Protein AF-A0AAE6QHZ8-F1 (afdb_monomer)

Sequence (66 aa):
MTCRELIETLLSRQIVSSQLSAYSTAIYYQLWREGCVFDSSDRSVQTHRARLRKLGFDIVKPYVAE

Solvent-accessible surface area (backbone atoms only — not comparable to full-atom values): 3894 Å² total; per-residue (Å²): 137,53,60,68,59,46,28,53,48,31,49,75,68,62,68,37,95,45,72,67,59,23,50,56,42,29,50,56,53,50,44,21,72,74,63,49,83,53,60,75,83,40,66,67,50,45,53,41,32,59,54,36,45,77,75,73,42,60,56,71,50,83,69,74,87,126

Foldseek 3Di:
DALVVQLVVCVVVVLDDDSVVSNLLSVLVVCLQVFDADDPVDPSLVSSQVSVVVVVDHSNDRDDDD

pLDDT: mean 94.78, std 6.69, range [56.69, 98.19]

Organism: NCBI:txid235275

Radius of gyration: 10.94 Å; Cα contacts (8 Å, |Δi|>4): 63; chains: 1; bounding box: 25×20×30 Å

Mean predicted aligned error: 2.67 Å

InterPro domains:
  IPR022688 Replication-associated protein G2P, C-terminal [PF05155] (10-62)

Secondary structure (DSSP, 8-state):
--HHHHHHHHHHTTS-SSHHHHHHHHHHHHHHHTTPPPPTT-HHHHHHHHHHHTTT--TTSPP---

Structure (mmCIF, N/CA/C/O backbone):
data_AF-A0AAE6QHZ8-F1
#
_entry.id   AF-A0AAE6QHZ8-F1
#
loop_
_atom_site.group_PDB
_atom_site.id
_atom_site.type_symbol
_atom_site.label_atom_id
_atom_site.label_alt_id
_atom_site.label_comp_id
_atom_site.label_asym_id
_atom_site.lab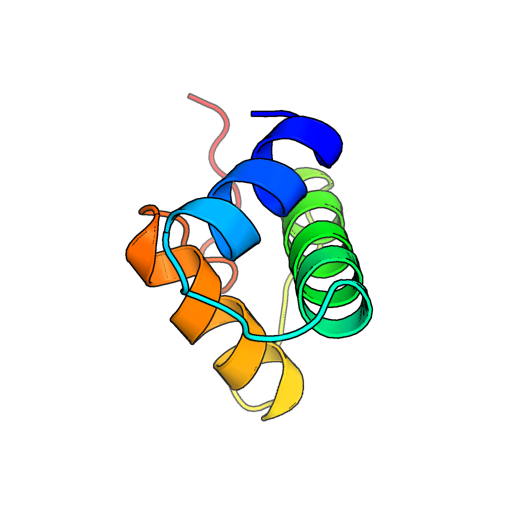el_entity_id
_atom_site.label_seq_id
_atom_site.pdbx_PDB_ins_code
_atom_site.Cartn_x
_atom_site.Cartn_y
_atom_site.Cartn_z
_atom_site.occupancy
_atom_site.B_iso_or_equiv
_atom_site.auth_seq_id
_atom_site.auth_comp_id
_atom_site.auth_asym_id
_atom_site.auth_atom_id
_atom_site.pdbx_PDB_model_num
ATOM 1 N N . MET A 1 1 ? -8.790 7.489 -8.346 1.00 86.19 1 MET A N 1
ATOM 2 C CA . MET A 1 1 ? -8.804 7.535 -6.869 1.00 86.19 1 MET A CA 1
ATOM 3 C C . MET A 1 1 ? -7.623 8.353 -6.367 1.00 86.19 1 MET A C 1
ATOM 5 O O . MET A 1 1 ? -6.492 8.079 -6.766 1.00 86.19 1 MET A O 1
ATOM 9 N N . THR A 1 2 ? -7.897 9.370 -5.556 1.00 94.19 2 THR A N 1
ATOM 10 C CA . THR A 1 2 ? -6.922 10.266 -4.912 1.00 94.19 2 THR A CA 1
ATOM 11 C C . THR A 1 2 ? -6.333 9.641 -3.639 1.00 94.19 2 THR A C 1
ATOM 13 O O . THR A 1 2 ? -6.885 8.684 -3.094 1.00 94.19 2 THR A O 1
ATOM 16 N N . CYS A 1 3 ? -5.224 10.187 -3.122 1.00 94.69 3 CYS A N 1
ATOM 17 C CA . CYS A 1 3 ? -4.615 9.701 -1.875 1.00 94.69 3 CYS A CA 1
ATOM 18 C C . CYS A 1 3 ? -5.561 9.807 -0.674 1.00 94.69 3 CYS A C 1
ATOM 20 O O . CYS A 1 3 ? -5.584 8.912 0.166 1.00 94.69 3 CYS A O 1
ATOM 22 N N . ARG A 1 4 ? -6.357 10.881 -0.602 1.00 96.56 4 ARG A N 1
ATOM 23 C CA . ARG A 1 4 ? -7.329 11.077 0.478 1.00 96.56 4 ARG A CA 1
ATOM 24 C C . ARG A 1 4 ? -8.396 9.982 0.469 1.00 96.56 4 ARG A C 1
ATOM 26 O O . ARG A 1 4 ? -8.590 9.322 1.484 1.00 96.56 4 ARG A O 1
ATOM 33 N N . GLU A 1 5 ? -9.003 9.736 -0.691 1.00 97.19 5 GLU A N 1
ATOM 34 C CA . GLU A 1 5 ? -10.007 8.677 -0.866 1.00 97.19 5 GLU A CA 1
ATOM 35 C C . GLU A 1 5 ? -9.424 7.289 -0.565 1.00 97.19 5 GLU A C 1
ATOM 37 O O . GLU A 1 5 ? -10.091 6.454 0.044 1.00 97.19 5 GLU A O 1
ATOM 42 N N . LEU A 1 6 ? -8.163 7.037 -0.944 1.00 97.69 6 LEU A N 1
ATOM 43 C CA . LEU A 1 6 ? -7.474 5.786 -0.623 1.00 97.69 6 LEU A CA 1
ATOM 44 C C . LEU A 1 6 ? -7.328 5.590 0.886 1.00 97.69 6 LEU A C 1
ATOM 46 O O . LEU A 1 6 ? -7.629 4.512 1.389 1.00 97.69 6 LEU A O 1
ATOM 50 N N . ILE A 1 7 ? -6.872 6.614 1.607 1.00 98.12 7 ILE A N 1
ATOM 51 C CA . ILE A 1 7 ? -6.691 6.559 3.064 1.00 98.12 7 ILE A CA 1
ATOM 52 C C . ILE A 1 7 ? -8.026 6.256 3.749 1.00 98.12 7 ILE A C 1
ATOM 54 O O . ILE A 1 7 ? -8.108 5.322 4.547 1.00 98.12 7 ILE A O 1
ATOM 58 N N . GLU A 1 8 ? -9.078 6.994 3.388 1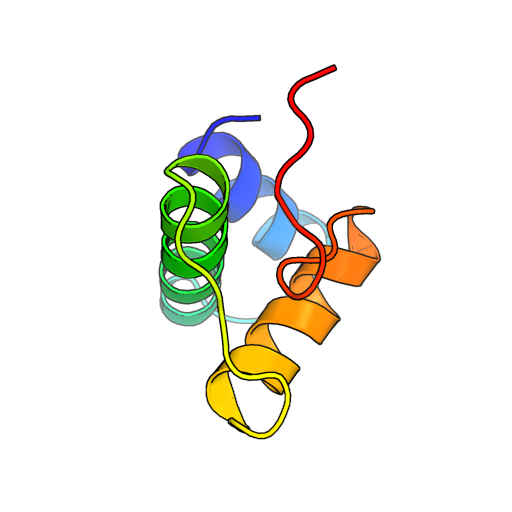.00 98.00 8 GLU A N 1
ATOM 59 C CA . GLU A 1 8 ? -10.433 6.801 3.916 1.00 98.00 8 GLU A CA 1
ATO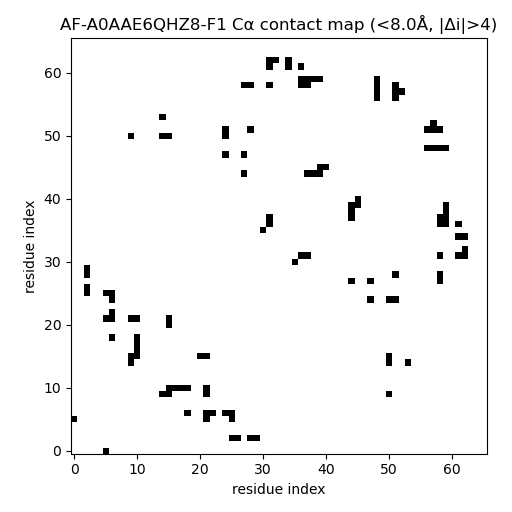M 60 C C . GLU A 1 8 ? -10.963 5.393 3.592 1.00 98.00 8 GLU A C 1
ATOM 62 O O . GLU A 1 8 ? -11.525 4.715 4.456 1.00 98.00 8 GLU A O 1
ATOM 67 N N . TH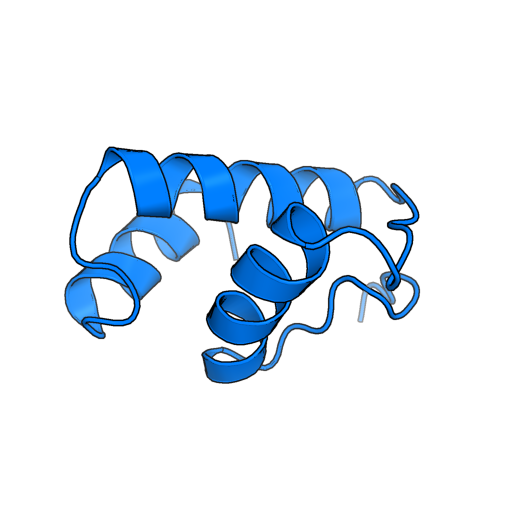R A 1 9 ? -10.707 4.889 2.382 1.00 98.06 9 THR A N 1
ATOM 68 C CA . THR A 1 9 ? -11.088 3.531 1.963 1.00 98.06 9 THR A CA 1
ATOM 69 C C . THR A 1 9 ? -10.335 2.449 2.743 1.00 98.06 9 THR A C 1
ATOM 71 O O . THR A 1 9 ? -10.935 1.461 3.166 1.00 98.06 9 THR A O 1
ATOM 74 N N . LEU A 1 10 ? -9.027 2.614 2.961 1.00 98.00 10 LEU A N 1
ATOM 75 C CA . LEU A 1 10 ? -8.206 1.645 3.695 1.00 98.00 10 LEU A CA 1
ATOM 76 C C . LEU A 1 10 ? -8.662 1.501 5.151 1.00 98.00 10 LEU A C 1
ATOM 78 O O . LEU A 1 10 ? -8.652 0.389 5.683 1.00 98.00 10 LEU A O 1
ATOM 82 N N . LEU A 1 11 ? -9.063 2.608 5.777 1.00 98.19 11 LEU A N 1
ATOM 83 C CA . LEU A 1 11 ? -9.536 2.639 7.160 1.00 98.19 11 LEU A CA 1
ATOM 84 C C . LEU A 1 11 ? -10.980 2.142 7.276 1.00 98.19 11 LEU A C 1
ATOM 86 O O . LEU A 1 11 ? -11.254 1.260 8.086 1.00 98.19 11 LEU A O 1
ATOM 90 N N . SER A 1 12 ? -11.892 2.645 6.436 1.00 97.81 12 SER A N 1
ATOM 91 C CA . SER A 1 12 ? -13.312 2.252 6.466 1.00 97.81 12 SER A CA 1
ATOM 92 C C . SER A 1 12 ? -13.522 0.766 6.173 1.00 97.81 12 SER A C 1
ATOM 94 O O . SER A 1 12 ? -14.361 0.130 6.805 1.00 97.81 12 SER A O 1
ATOM 96 N N . ARG A 1 13 ? -12.722 0.179 5.273 1.00 97.69 13 ARG A N 1
ATOM 97 C CA . ARG A 1 13 ? -12.750 -1.263 4.973 1.00 97.69 13 ARG A CA 1
ATOM 98 C C . ARG A 1 13 ? -11.904 -2.112 5.926 1.00 97.69 13 ARG A C 1
ATOM 100 O O . ARG A 1 13 ? -11.712 -3.295 5.656 1.00 97.69 13 ARG A O 1
ATOM 107 N N . GLN A 1 14 ? -11.352 -1.522 6.990 1.00 97.31 14 GLN A N 1
ATOM 108 C CA . GLN A 1 14 ? -10.481 -2.190 7.968 1.00 97.31 14 GLN A CA 1
ATOM 109 C C . GLN A 1 14 ? -9.314 -2.967 7.323 1.00 97.31 14 GLN A C 1
ATOM 111 O O . GLN A 1 14 ? -8.874 -4.009 7.807 1.00 97.31 14 GLN A O 1
ATOM 116 N N . ILE 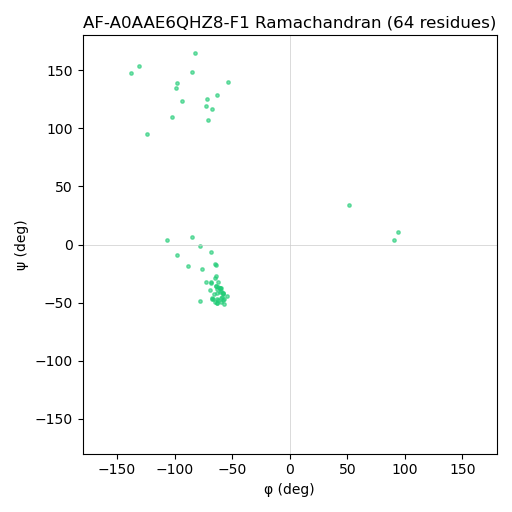A 1 15 ? -8.784 -2.460 6.203 1.00 97.38 15 ILE A N 1
ATOM 117 C CA . ILE A 1 15 ? -7.609 -3.041 5.535 1.00 97.38 15 ILE A CA 1
ATOM 118 C C . ILE A 1 15 ? -6.341 -2.748 6.343 1.00 97.38 15 ILE A C 1
ATOM 120 O O . ILE A 1 15 ? -5.410 -3.559 6.354 1.00 97.38 15 ILE A O 1
ATOM 124 N N . VAL A 1 16 ? -6.314 -1.599 7.018 1.00 97.50 16 VAL A N 1
ATOM 125 C CA . VAL A 1 16 ? -5.277 -1.183 7.967 1.00 97.50 16 VAL A CA 1
ATOM 126 C C . VAL A 1 16 ? -5.924 -0.692 9.259 1.00 97.50 16 VAL A C 1
ATOM 128 O O . VAL A 1 16 ? -7.054 -0.214 9.248 1.00 97.50 16 VAL A O 1
ATOM 131 N N . SER A 1 17 ? -5.195 -0.792 10.369 1.00 94.88 17 SER A N 1
ATOM 132 C CA . SER A 1 17 ? -5.688 -0.438 11.707 1.00 94.88 17 SER A CA 1
ATOM 133 C C . SER A 1 17 ? -5.283 0.959 12.181 1.00 94.88 17 SER A C 1
ATOM 135 O O . SER A 1 17 ? -5.755 1.405 13.222 1.00 94.88 17 SER A O 1
ATOM 137 N N . SER A 1 18 ? -4.397 1.653 11.460 1.00 97.12 18 SER A N 1
ATOM 138 C CA . SER A 1 18 ? -3.888 2.963 11.871 1.00 97.12 18 SER A CA 1
ATOM 139 C C . SER A 1 18 ? -3.795 3.952 10.720 1.00 97.12 18 SER A C 1
ATOM 141 O O . SER A 1 18 ? -3.467 3.593 9.584 1.00 97.12 18 SER A O 1
ATOM 143 N N . GLN A 1 19 ? -4.015 5.225 11.057 1.00 97.12 19 GLN A N 1
ATOM 144 C CA . GLN A 1 19 ? -3.897 6.354 10.137 1.00 97.12 19 GLN A CA 1
ATOM 145 C C . GLN A 1 19 ? -2.518 6.377 9.463 1.00 97.12 19 GLN A C 1
ATOM 147 O O . GLN A 1 19 ? -2.423 6.512 8.247 1.00 97.12 19 GLN A O 1
ATOM 152 N N . LEU A 1 20 ? -1.448 6.166 10.238 1.00 97.38 20 LEU A N 1
ATOM 153 C CA . LEU A 1 20 ? -0.078 6.136 9.726 1.00 97.38 20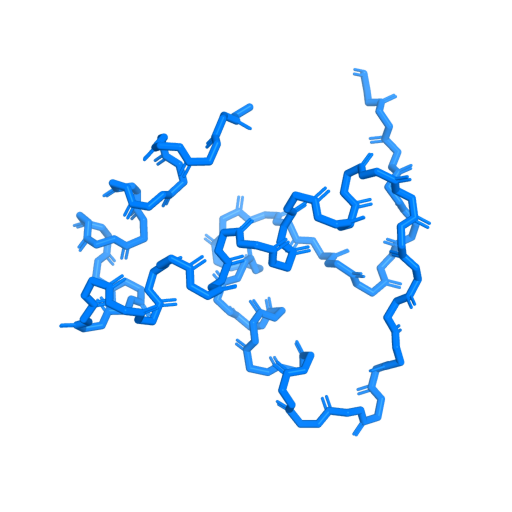 LEU A CA 1
ATOM 154 C C . LEU A 1 20 ? 0.109 5.044 8.662 1.00 97.38 20 LEU A C 1
ATOM 156 O O . LEU A 1 20 ? 0.640 5.314 7.589 1.00 97.38 20 LEU A O 1
ATOM 160 N N . SER A 1 21 ? -0.394 3.830 8.914 1.00 97.62 21 SER A N 1
ATOM 161 C CA . SER A 1 21 ? -0.317 2.736 7.936 1.00 97.62 21 SER A CA 1
ATOM 162 C C . SER A 1 21 ? -1.105 3.032 6.660 1.00 97.62 21 SER A C 1
ATOM 164 O O . SER A 1 21 ? -0.676 2.628 5.573 1.00 97.62 21 SER A O 1
ATOM 166 N N . ALA A 1 22 ? -2.243 3.723 6.780 1.00 98.12 22 ALA A N 1
ATOM 167 C CA . ALA A 1 22 ? -3.034 4.170 5.639 1.00 98.12 22 ALA A CA 1
ATOM 168 C C . ALA A 1 22 ? -2.261 5.198 4.802 1.00 98.12 22 ALA A C 1
ATOM 170 O O . ALA A 1 22 ? -2.106 4.996 3.598 1.00 98.12 22 ALA A O 1
ATOM 171 N N . TYR A 1 23 ? -1.696 6.230 5.441 1.00 98.06 23 TYR A N 1
ATOM 172 C CA . TYR A 1 23 ? -0.869 7.240 4.774 1.00 98.06 23 TYR A CA 1
ATOM 173 C C . TYR A 1 23 ? 0.326 6.618 4.057 1.00 98.06 23 TYR A C 1
ATOM 175 O O . TYR A 1 23 ? 0.490 6.846 2.862 1.00 98.06 23 TYR A O 1
ATOM 183 N N . SER A 1 24 ? 1.120 5.779 4.731 1.00 98.06 24 SER A N 1
ATOM 184 C CA . SER A 1 24 ? 2.269 5.127 4.092 1.00 98.06 24 SER A CA 1
ATOM 185 C C . SER A 1 24 ? 1.841 4.299 2.880 1.00 98.06 24 SER A C 1
ATOM 187 O O . SER A 1 24 ? 2.455 4.391 1.826 1.00 98.06 24 SER A O 1
ATOM 189 N N . THR A 1 25 ? 0.741 3.547 2.979 1.00 98.06 25 THR A N 1
ATOM 190 C CA . THR A 1 25 ? 0.224 2.767 1.840 1.00 98.06 25 THR A CA 1
ATOM 191 C C . THR A 1 25 ? -0.229 3.670 0.686 1.00 98.06 25 THR A C 1
ATOM 193 O O . THR A 1 25 ? -0.012 3.327 -0.476 1.00 98.06 25 THR A O 1
ATOM 196 N N . ALA A 1 26 ? -0.803 4.838 0.985 1.00 98.06 26 ALA A N 1
ATOM 197 C CA . ALA A 1 26 ? -1.198 5.809 -0.028 1.00 98.06 26 ALA A CA 1
ATOM 198 C C . ALA A 1 26 ? -0.007 6.463 -0.742 1.00 98.06 26 ALA A C 1
ATOM 200 O O . ALA A 1 26 ? -0.098 6.710 -1.942 1.00 98.06 26 ALA A O 1
ATOM 201 N N . ILE A 1 27 ? 1.123 6.667 -0.056 1.00 97.56 27 ILE A N 1
ATOM 202 C CA . ILE A 1 27 ? 2.363 7.138 -0.692 1.00 97.56 27 ILE A CA 1
ATOM 203 C C . ILE A 1 27 ? 2.872 6.124 -1.720 1.00 97.56 27 ILE A C 1
ATOM 205 O O . ILE A 1 27 ? 3.152 6.506 -2.851 1.00 97.56 27 ILE A O 1
ATOM 209 N N . TYR A 1 28 ? 2.923 4.831 -1.381 1.00 97.62 28 TYR A N 1
ATOM 210 C CA . TYR A 1 28 ? 3.333 3.791 -2.339 1.00 97.62 28 TYR A CA 1
ATOM 211 C C . TYR A 1 28 ? 2.413 3.742 -3.563 1.00 97.62 28 TYR A C 1
ATOM 213 O O . TYR A 1 28 ? 2.883 3.604 -4.688 1.00 97.62 28 TYR A O 1
ATOM 221 N N . TYR A 1 29 ? 1.103 3.896 -3.357 1.00 97.50 29 TYR A N 1
ATOM 222 C CA . TYR A 1 29 ? 0.145 3.991 -4.456 1.00 97.50 29 TYR A CA 1
ATOM 223 C C . TYR A 1 29 ? 0.383 5.226 -5.336 1.00 97.50 29 TYR A C 1
ATOM 225 O O . TYR A 1 29 ? 0.322 5.120 -6.556 1.00 97.50 29 TYR A O 1
ATOM 233 N N . GLN A 1 30 ? 0.680 6.385 -4.746 1.00 96.69 30 GLN A N 1
ATOM 234 C CA . GLN A 1 30 ? 0.952 7.604 -5.507 1.00 96.69 30 GLN A CA 1
ATOM 235 C C . GLN A 1 30 ? 2.253 7.502 -6.311 1.00 96.69 30 GLN A C 1
ATOM 237 O O . GLN A 1 30 ? 2.242 7.776 -7.505 1.00 96.69 30 GLN A O 1
ATOM 242 N N . LEU A 1 31 ? 3.333 7.022 -5.692 1.00 95.69 31 LEU A N 1
ATOM 243 C CA . LEU A 1 31 ? 4.606 6.774 -6.372 1.00 95.69 31 LEU A CA 1
ATOM 244 C C . LEU A 1 31 ? 4.437 5.789 -7.534 1.00 95.69 31 LEU A C 1
ATOM 246 O O . LEU A 1 31 ? 4.971 6.008 -8.617 1.00 95.69 31 LEU A O 1
ATOM 250 N N . TRP A 1 32 ? 3.650 4.727 -7.339 1.00 96.12 32 TRP A N 1
ATOM 251 C CA . TRP A 1 32 ? 3.317 3.788 -8.409 1.00 96.12 32 TRP A CA 1
ATOM 252 C C . TRP A 1 32 ? 2.620 4.481 -9.589 1.00 96.12 32 TRP A C 1
ATOM 254 O O . TRP A 1 32 ? 2.997 4.267 -10.739 1.00 96.12 32 TRP A O 1
ATOM 264 N N . ARG A 1 33 ? 1.645 5.358 -9.313 1.00 94.62 33 ARG A N 1
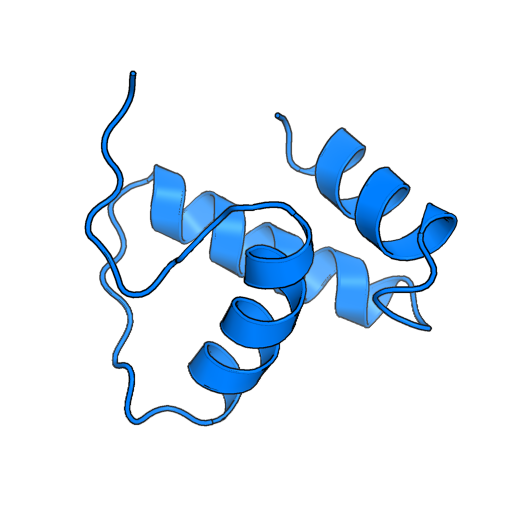ATOM 265 C CA . ARG A 1 33 ? 0.945 6.148 -10.343 1.00 94.62 33 ARG A CA 1
ATOM 266 C C . ARG A 1 33 ? 1.848 7.141 -11.068 1.00 94.62 33 ARG A C 1
ATOM 268 O O . ARG A 1 33 ? 1.583 7.457 -12.222 1.00 94.62 33 ARG A O 1
ATOM 275 N N . GLU A 1 34 ? 2.893 7.621 -10.405 1.00 94.12 34 GLU A N 1
ATOM 276 C CA . GLU A 1 34 ? 3.939 8.470 -10.990 1.00 94.12 34 GLU A CA 1
ATOM 277 C C . GLU A 1 34 ? 4.963 7.667 -11.816 1.00 94.12 34 GLU A C 1
ATOM 279 O O . GLU A 1 34 ? 5.867 8.249 -12.410 1.00 94.12 34 GLU A O 1
ATOM 284 N N . GLY A 1 35 ? 4.815 6.338 -11.897 1.00 93.19 35 GLY A N 1
ATOM 285 C CA . GLY A 1 35 ? 5.672 5.456 -12.692 1.00 93.19 35 GLY A CA 1
ATOM 286 C C . GLY A 1 35 ? 6.835 4.836 -11.916 1.00 93.19 35 GLY A C 1
ATOM 287 O O . GLY A 1 35 ? 7.713 4.224 -12.522 1.00 93.19 35 GLY A O 1
ATOM 288 N N . CYS A 1 36 ? 6.858 4.962 -10.585 1.00 94.31 36 CYS A N 1
ATOM 289 C CA . CYS A 1 36 ? 7.853 4.288 -9.759 1.00 94.31 36 CYS A CA 1
ATOM 290 C C . CYS A 1 36 ? 7.705 2.763 -9.880 1.00 94.31 36 CYS A C 1
ATOM 292 O O . CYS A 1 36 ? 6.620 2.207 -9.685 1.00 94.31 36 CYS A O 1
ATOM 294 N N . VAL A 1 37 ? 8.817 2.090 -10.181 1.00 94.00 37 VAL A N 1
ATOM 295 C CA . VAL A 1 37 ? 8.897 0.630 -10.235 1.00 94.00 37 VAL A CA 1
ATOM 296 C C . VAL A 1 37 ? 9.376 0.120 -8.887 1.00 94.00 37 VAL A C 1
ATOM 298 O O . VAL A 1 37 ? 10.447 0.497 -8.412 1.00 94.00 37 VAL A O 1
ATOM 301 N N . PHE A 1 38 ? 8.588 -0.760 -8.281 1.00 95.50 38 PHE A N 1
ATOM 302 C CA . PHE A 1 38 ? 8.917 -1.356 -6.997 1.00 95.50 38 PHE A CA 1
ATOM 303 C C . PHE A 1 38 ? 9.544 -2.737 -7.160 1.00 95.50 38 PHE A C 1
ATOM 305 O O . PHE A 1 38 ? 9.061 -3.565 -7.935 1.00 95.50 38 PHE A O 1
ATOM 312 N N . ASP A 1 39 ? 10.576 -3.014 -6.364 1.00 94.38 39 ASP A N 1
ATOM 313 C CA . ASP A 1 39 ? 11.114 -4.363 -6.244 1.00 94.38 39 ASP A CA 1
ATOM 314 C C . ASP A 1 39 ? 10.149 -5.246 -5.441 1.00 94.38 39 ASP A C 1
ATOM 316 O O . ASP A 1 39 ? 9.863 -5.009 -4.267 1.00 94.38 39 ASP A O 1
ATOM 320 N N . SER A 1 40 ? 9.655 -6.304 -6.081 1.00 93.12 40 SER A N 1
ATOM 321 C CA . SER A 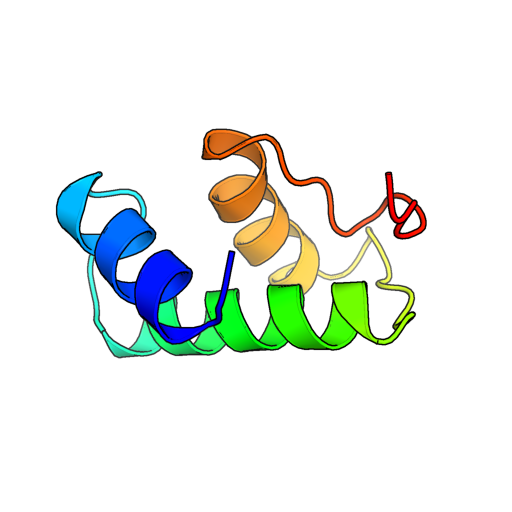1 40 ? 8.781 -7.293 -5.449 1.00 93.12 40 SER A CA 1
ATOM 322 C C . SER A 1 40 ? 9.449 -8.083 -4.315 1.00 93.12 40 SER A C 1
ATOM 324 O O . SER A 1 40 ? 8.744 -8.680 -3.497 1.00 93.12 40 SER A O 1
ATOM 326 N N . SER A 1 41 ? 10.784 -8.087 -4.247 1.00 95.56 41 SER A N 1
ATOM 327 C CA . SER A 1 41 ? 11.548 -8.742 -3.186 1.00 95.56 41 SER A CA 1
ATOM 328 C C . SER A 1 41 ? 11.531 -7.957 -1.863 1.00 95.56 41 SER A C 1
ATOM 330 O O . SER A 1 41 ? 11.685 -8.554 -0.794 1.00 95.56 41 SER A O 1
ATOM 332 N N . ASP A 1 42 ? 11.245 -6.649 -1.905 1.00 97.12 42 ASP A N 1
ATOM 333 C CA . ASP A 1 42 ? 11.180 -5.793 -0.719 1.00 97.12 42 ASP A CA 1
ATOM 334 C C . ASP A 1 42 ? 9.933 -6.109 0.128 1.00 97.12 42 ASP A C 1
ATOM 336 O O . ASP A 1 42 ? 8.785 -6.056 -0.328 1.00 97.12 42 ASP A O 1
ATOM 340 N N . ARG A 1 43 ? 10.144 -6.410 1.415 1.00 97.12 43 ARG A N 1
ATOM 341 C CA . ARG A 1 43 ? 9.065 -6.731 2.367 1.00 97.12 43 ARG A CA 1
ATOM 342 C C . ARG A 1 43 ? 8.085 -5.571 2.568 1.00 97.12 43 ARG A C 1
ATOM 344 O O . ARG A 1 43 ? 6.894 -5.807 2.795 1.00 97.12 43 ARG A O 1
ATOM 351 N N . SER A 1 44 ? 8.559 -4.330 2.488 1.00 96.06 44 SER A N 1
ATOM 352 C CA . SER A 1 44 ? 7.723 -3.129 2.594 1.00 96.06 44 SER A CA 1
ATOM 353 C C . SER A 1 44 ? 6.786 -3.048 1.393 1.00 96.06 44 SER A C 1
ATOM 355 O O . SER A 1 44 ? 5.570 -2.919 1.560 1.00 96.06 44 SER A O 1
ATOM 357 N N . VAL A 1 45 ? 7.330 -3.254 0.188 1.00 97.19 45 VAL A N 1
ATOM 358 C CA . VAL A 1 45 ? 6.552 -3.336 -1.056 1.00 97.19 45 VAL A CA 1
ATOM 359 C C . VAL A 1 45 ? 5.522 -4.455 -0.962 1.00 97.19 45 VAL A C 1
ATOM 361 O O . VAL A 1 45 ? 4.347 -4.216 -1.231 1.00 97.19 45 VAL A O 1
ATOM 364 N N . GLN A 1 46 ? 5.907 -5.653 -0.517 1.00 98.06 46 GLN A N 1
ATOM 365 C CA . GLN A 1 46 ? 4.977 -6.777 -0.345 1.00 98.06 46 GLN A CA 1
ATOM 366 C C . GLN A 1 46 ? 3.826 -6.438 0.610 1.00 98.06 46 GLN A C 1
ATOM 368 O O . GLN A 1 46 ? 2.667 -6.742 0.316 1.00 98.06 46 GLN A O 1
ATOM 373 N N . THR A 1 47 ? 4.122 -5.753 1.717 1.00 97.94 47 THR A N 1
ATOM 374 C CA . THR A 1 47 ? 3.120 -5.327 2.703 1.00 97.94 47 THR A CA 1
ATOM 375 C C . THR A 1 47 ? 2.116 -4.345 2.099 1.00 97.94 47 THR A C 1
ATOM 377 O O . THR A 1 47 ? 0.901 -4.540 2.214 1.00 97.94 47 THR A O 1
ATOM 380 N N . HIS A 1 48 ? 2.595 -3.295 1.430 1.00 97.81 48 HIS A N 1
ATOM 381 C CA . HIS A 1 48 ? 1.721 -2.292 0.818 1.00 97.81 48 HIS A CA 1
ATOM 382 C C . HIS A 1 48 ? 0.955 -2.858 -0.378 1.00 97.81 48 HIS A C 1
ATOM 384 O O . HIS A 1 48 ? -0.251 -2.637 -0.495 1.00 97.81 48 HIS A O 1
ATOM 390 N N . ARG A 1 49 ? 1.604 -3.687 -1.197 1.00 97.38 49 ARG A N 1
ATOM 391 C CA . ARG A 1 49 ? 0.974 -4.429 -2.290 1.00 97.38 49 ARG A CA 1
ATOM 392 C C . ARG A 1 49 ? -0.171 -5.303 -1.788 1.00 97.38 49 ARG A C 1
ATOM 394 O O . ARG A 1 49 ? -1.248 -5.262 -2.367 1.00 97.38 49 ARG A O 1
ATOM 401 N N . ALA A 1 50 ? 0.015 -6.070 -0.713 1.00 98.12 50 ALA A N 1
ATOM 402 C CA . ALA A 1 50 ? -1.042 -6.926 -0.169 1.00 98.12 50 ALA A CA 1
ATOM 403 C C . ALA A 1 50 ? -2.285 -6.121 0.250 1.00 98.12 50 ALA A C 1
ATOM 405 O O . ALA A 1 50 ? -3.412 -6.558 0.021 1.00 98.12 50 ALA A O 1
ATOM 406 N N . ARG A 1 51 ? -2.092 -4.922 0.814 1.00 97.81 51 ARG A N 1
ATOM 407 C CA . ARG A 1 51 ? -3.184 -3.998 1.169 1.00 97.81 51 ARG A CA 1
ATOM 408 C C . ARG A 1 51 ? -3.885 -3.451 -0.074 1.00 97.81 51 ARG A C 1
ATOM 410 O O . ARG A 1 51 ? -5.108 -3.479 -0.143 1.00 97.81 51 ARG A O 1
ATOM 417 N N . LEU A 1 52 ? -3.114 -3.004 -1.061 1.00 97.44 52 LEU A N 1
ATOM 418 C CA . LEU A 1 52 ? -3.619 -2.413 -2.302 1.00 97.44 52 LEU A CA 1
ATOM 419 C C . LEU A 1 52 ? -4.329 -3.432 -3.205 1.00 97.44 52 LEU A C 1
ATOM 421 O O . LEU A 1 52 ? -5.345 -3.101 -3.815 1.00 97.44 52 LEU A O 1
ATOM 425 N N . ARG A 1 53 ? -3.897 -4.699 -3.199 1.00 97.19 53 ARG A N 1
ATOM 426 C CA . ARG A 1 53 ? -4.562 -5.783 -3.942 1.00 97.19 53 ARG A CA 1
ATOM 427 C C . ARG A 1 53 ? -5.977 -6.062 -3.446 1.00 97.19 53 ARG A C 1
ATOM 429 O O . ARG A 1 53 ? -6.813 -6.454 -4.251 1.00 97.19 53 ARG A O 1
ATOM 436 N N . LYS A 1 54 ? -6.287 -5.787 -2.171 1.00 96.81 54 LYS A N 1
ATOM 437 C CA . LYS A 1 54 ? -7.671 -5.847 -1.654 1.00 96.81 54 LYS A CA 1
ATOM 438 C C . LYS A 1 54 ? -8.598 -4.807 -2.297 1.00 96.81 54 LYS A C 1
ATOM 440 O O . LYS A 1 54 ? -9.813 -4.932 -2.193 1.00 96.81 54 LYS A O 1
ATOM 445 N N . LEU A 1 55 ? -8.032 -3.785 -2.938 1.00 95.56 55 LEU A N 1
ATOM 446 C CA . LEU A 1 55 ? -8.747 -2.743 -3.675 1.00 95.56 55 LEU A CA 1
ATOM 447 C C . LEU A 1 55 ? -8.605 -2.892 -5.199 1.00 95.56 55 LEU A C 1
ATOM 449 O O . LEU A 1 55 ? -9.104 -2.046 -5.930 1.00 95.56 55 LEU A O 1
ATOM 453 N N . GLY A 1 56 ? -7.938 -3.948 -5.678 1.00 94.38 56 GLY A N 1
ATOM 454 C CA . GLY A 1 56 ? -7.718 -4.193 -7.106 1.00 94.38 56 GLY A CA 1
ATOM 455 C C . GLY A 1 56 ? -6.435 -3.588 -7.686 1.00 94.38 56 GLY A C 1
ATOM 456 O O . GLY A 1 56 ? -6.193 -3.744 -8.877 1.00 94.38 56 GLY A O 1
ATOM 457 N N . PHE A 1 57 ? -5.578 -2.957 -6.877 1.00 94.88 57 PHE A N 1
ATOM 458 C CA . PHE A 1 57 ? -4.330 -2.351 -7.360 1.00 94.88 57 PHE A CA 1
ATOM 459 C C . PHE A 1 57 ? -3.122 -3.265 -7.115 1.00 94.88 57 PHE A C 1
ATOM 461 O O . PHE A 1 57 ? -2.947 -3.799 -6.017 1.00 94.88 57 PHE A O 1
ATOM 468 N N . ASP A 1 58 ? -2.253 -3.423 -8.116 1.00 95.69 58 ASP A N 1
ATOM 469 C CA . ASP A 1 58 ? -1.019 -4.211 -8.007 1.00 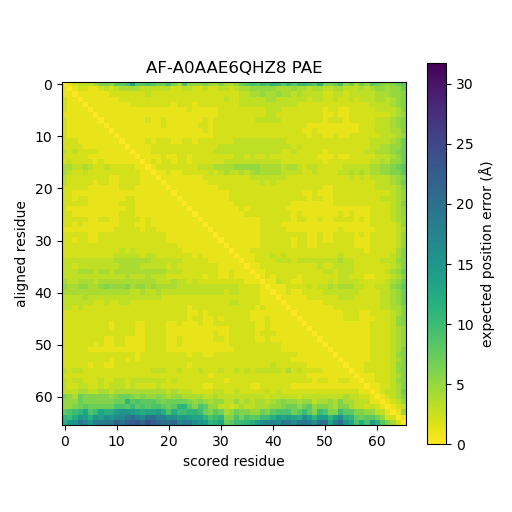95.69 58 ASP A CA 1
ATOM 470 C C . ASP A 1 58 ? 0.208 -3.367 -8.378 1.00 95.69 58 ASP A C 1
ATOM 472 O O . ASP A 1 58 ? 0.582 -3.279 -9.543 1.00 95.69 58 ASP A O 1
ATOM 476 N N . ILE A 1 59 ? 0.850 -2.784 -7.360 1.00 95.25 59 ILE A N 1
ATOM 477 C CA . ILE A 1 59 ? 1.981 -1.849 -7.511 1.00 95.25 59 ILE A CA 1
ATOM 478 C C . ILE A 1 59 ? 3.281 -2.476 -8.041 1.00 95.25 59 ILE A C 1
ATOM 480 O O . ILE A 1 59 ? 4.249 -1.765 -8.280 1.00 95.25 59 ILE A O 1
ATOM 484 N N . VAL A 1 60 ? 3.329 -3.802 -8.202 1.00 94.19 60 VAL A N 1
ATOM 485 C CA . VAL A 1 60 ? 4.466 -4.500 -8.835 1.00 94.19 60 VAL A CA 1
ATOM 486 C C . VAL A 1 60 ? 4.282 -4.594 -10.353 1.00 94.19 60 VAL A C 1
ATOM 488 O O . VAL A 1 60 ? 5.243 -4.817 -11.085 1.00 94.19 60 VAL A O 1
ATOM 491 N N . LYS A 1 61 ? 3.057 -4.414 -10.854 1.00 91.50 61 LYS A N 1
ATOM 492 C CA . LYS A 1 61 ? 2.813 -4.297 -12.293 1.00 91.50 61 LYS A CA 1
ATOM 493 C C . LYS A 1 61 ? 3.035 -2.845 -12.721 1.00 91.50 61 LYS A C 1
ATOM 495 O O . LYS A 1 61 ? 2.758 -1.954 -11.923 1.00 91.50 61 LYS A O 1
ATOM 500 N N . PRO A 1 62 ? 3.492 -2.575 -13.954 1.00 86.44 62 PRO A N 1
ATOM 501 C CA . PRO A 1 62 ? 3.541 -1.212 -14.472 1.00 86.44 62 PRO A CA 1
ATOM 502 C C . PRO A 1 62 ? 2.174 -0.534 -14.348 1.00 86.44 62 PRO A C 1
ATOM 504 O O . PRO A 1 62 ? 1.144 -1.178 -14.571 1.00 86.44 62 PRO A O 1
ATOM 507 N N . TYR A 1 63 ? 2.160 0.746 -13.978 1.00 88.00 63 TYR A N 1
ATOM 508 C CA . TYR A 1 63 ? 0.921 1.510 -13.962 1.00 88.00 63 TYR A CA 1
ATOM 509 C C . TYR A 1 63 ? 0.430 1.688 -15.399 1.00 88.00 63 TYR A C 1
ATOM 511 O O . TYR A 1 63 ? 1.103 2.302 -16.226 1.00 88.00 63 TYR A O 1
ATOM 519 N N . VAL A 1 64 ? -0.742 1.131 -15.691 1.00 80.75 64 VAL A N 1
ATOM 520 C CA . VAL A 1 64 ? -1.462 1.370 -16.939 1.00 80.75 64 VAL A CA 1
ATOM 521 C C . VAL A 1 64 ? -2.568 2.354 -16.588 1.00 80.75 64 VAL A C 1
ATOM 523 O O . VAL A 1 64 ? -3.475 2.013 -15.830 1.00 80.75 64 VAL A O 1
ATOM 526 N N . ALA A 1 65 ? -2.446 3.595 -17.059 1.00 66.75 65 ALA A N 1
ATOM 527 C CA . ALA A 1 65 ? -3.562 4.527 -17.012 1.00 66.75 65 ALA A CA 1
ATOM 528 C C . ALA A 1 65 ? -4.594 4.039 -18.035 1.00 66.75 65 ALA A C 1
ATOM 530 O O . ALA A 1 65 ? -4.325 4.095 -19.234 1.00 66.75 65 ALA A O 1
ATOM 531 N N . GLU A 1 66 ? -5.708 3.488 -17.554 1.00 56.69 66 GLU A N 1
ATOM 532 C CA . GLU A 1 66 ? -6.918 3.316 -18.369 1.00 56.69 66 GLU A CA 1
ATOM 533 C C . GLU A 1 66 ? -7.555 4.674 -18.683 1.00 56.69 66 GLU A C 1
ATOM 535 O O . GLU A 1 66 ? -7.530 5.562 -17.792 1.00 56.69 66 GLU A O 1
#